Protein AF-A0A0A2BQ68-F1 (afdb_monomer_lite)

Radius of gyration: 18.86 Å; chains: 1; bounding box: 38×44×50 Å

Foldseek 3Di:
DDPVVVVVVVVVVLVVVLVVLVVVLVVVLVVLVVDPDDPVVSVVVVVVSVVVNVVVNVVSVVVVVDDPPVDDPPPPDPDPPDDDD

Sequence (85 aa):
MDKIEKRLRLKMQREKLIKSLEEVYKNAFDQLTRLEIEDQSIAKLSQAFLLSRQAALNHLKIEIERPIITTPPCIDSIQENVSDP

pLDDT: mean 80.39, std 18.11, range [44.78, 97.38]

Secondary structure (DSSP, 8-state):
--HHHHHHHHHHHHHHHHHHHHHHHHHHHHHHTT--S-HHHHHHHHHHHHHHHHHHHHHHHHHHHS-------------------

Structure (mmCIF, N/CA/C/O backbone):
data_AF-A0A0A2BQ68-F1
#
_entry.id   AF-A0A0A2BQ68-F1
#
loop_
_atom_site.group_PDB
_atom_site.id
_atom_site.type_symbol
_atom_site.label_atom_id
_atom_site.label_alt_id
_atom_site.label_comp_id
_atom_site.label_asym_id
_atom_site.label_entity_id
_atom_site.label_seq_id
_atom_site.pdbx_PDB_ins_code
_atom_site.Cartn_x
_atom_site.Cartn_y
_atom_site.Cartn_z
_atom_site.occupancy
_atom_site.B_iso_or_equiv
_atom_site.auth_seq_id
_atom_site.auth_comp_id
_atom_site.auth_asym_id
_atom_site.auth_atom_id
_atom_site.pdbx_PDB_model_num
ATOM 1 N N . MET A 1 1 ? 9.847 2.987 -31.907 1.00 59.38 1 MET A N 1
ATOM 2 C CA . MET A 1 1 ? 10.104 2.992 -30.452 1.00 59.38 1 MET A CA 1
ATOM 3 C C . MET A 1 1 ? 11.197 1.998 -30.142 1.00 59.38 1 MET A C 1
ATOM 5 O O . MET A 1 1 ? 10.992 0.797 -30.326 1.00 59.38 1 MET A O 1
ATOM 9 N N . ASP A 1 2 ? 12.341 2.525 -29.724 1.00 84.38 2 ASP A N 1
ATOM 10 C CA . ASP A 1 2 ? 13.540 1.758 -29.394 1.00 84.38 2 ASP A CA 1
ATOM 11 C C . ASP A 1 2 ? 13.344 0.929 -28.102 1.00 84.38 2 ASP A C 1
ATOM 13 O O . ASP A 1 2 ? 12.509 1.244 -27.248 1.00 84.38 2 ASP A O 1
ATOM 17 N N . LYS A 1 3 ? 14.089 -0.172 -27.950 1.00 79.88 3 LYS A N 1
ATOM 18 C CA . LYS A 1 3 ? 14.015 -1.073 -26.787 1.00 79.88 3 LYS A CA 1
ATOM 19 C C . LYS A 1 3 ? 14.373 -0.339 -25.491 1.00 79.88 3 LYS A C 1
ATOM 21 O O . LYS A 1 3 ? 13.778 -0.630 -24.454 1.00 79.88 3 LYS A O 1
ATOM 26 N N . ILE A 1 4 ? 15.300 0.619 -25.545 1.00 84.62 4 ILE A N 1
ATOM 27 C CA . ILE A 1 4 ? 15.694 1.446 -24.394 1.00 84.62 4 ILE A CA 1
ATOM 28 C C . ILE A 1 4 ? 14.558 2.399 -24.006 1.00 84.62 4 ILE A C 1
ATOM 30 O O . ILE A 1 4 ? 14.187 2.477 -22.835 1.00 84.62 4 ILE A O 1
ATOM 34 N N . GLU A 1 5 ? 13.939 3.049 -24.988 1.00 84.25 5 GLU A N 1
ATOM 35 C CA . GLU A 1 5 ? 12.811 3.963 -24.785 1.00 84.25 5 GLU A CA 1
ATOM 36 C C . GLU A 1 5 ? 11.606 3.254 -24.138 1.00 84.25 5 GLU A C 1
ATOM 38 O O . GLU A 1 5 ? 11.025 3.752 -23.169 1.00 84.25 5 GLU A O 1
ATOM 43 N N . LYS A 1 6 ? 11.275 2.038 -24.598 1.00 82.50 6 LYS A N 1
ATOM 44 C CA . LYS A 1 6 ? 10.221 1.208 -23.987 1.00 82.50 6 LYS A CA 1
ATOM 45 C C . LYS A 1 6 ? 10.526 0.869 -22.522 1.00 82.50 6 LYS A C 1
ATOM 47 O O . LYS A 1 6 ? 9.630 0.956 -21.683 1.00 82.50 6 LYS A O 1
ATOM 52 N N . ARG A 1 7 ? 11.781 0.519 -22.204 1.00 82.12 7 ARG A N 1
ATOM 53 C CA . ARG A 1 7 ? 12.228 0.223 -20.827 1.00 82.12 7 ARG A CA 1
ATOM 54 C C . ARG A 1 7 ? 12.082 1.436 -19.915 1.00 82.12 7 ARG A C 1
ATOM 56 O O . ARG A 1 7 ? 11.546 1.314 -18.815 1.00 82.12 7 ARG A O 1
ATOM 63 N N . LEU A 1 8 ? 12.524 2.603 -20.383 1.00 85.81 8 LEU A N 1
ATOM 64 C CA . LEU A 1 8 ? 12.437 3.844 -19.620 1.00 85.81 8 LEU A CA 1
ATOM 65 C C . LEU A 1 8 ? 10.978 4.231 -19.358 1.00 85.81 8 LEU A C 1
ATOM 67 O O . LEU A 1 8 ? 10.614 4.523 -18.220 1.00 85.81 8 LEU A O 1
ATOM 71 N N . ARG A 1 9 ? 10.119 4.148 -20.382 1.00 87.69 9 ARG A N 1
ATOM 72 C CA . ARG A 1 9 ? 8.685 4.426 -20.236 1.00 87.69 9 ARG A CA 1
ATOM 73 C C . ARG A 1 9 ? 8.027 3.485 -19.225 1.00 87.69 9 ARG A C 1
ATOM 75 O O . ARG A 1 9 ? 7.259 3.961 -18.394 1.00 87.69 9 ARG A O 1
ATOM 82 N N . LEU A 1 10 ? 8.333 2.185 -19.256 1.00 85.56 10 LEU A N 1
ATOM 83 C CA . LEU A 1 10 ? 7.769 1.228 -18.298 1.00 85.56 10 LEU A CA 1
ATOM 84 C C . LEU A 1 10 ? 8.215 1.529 -16.860 1.00 85.56 10 LEU A C 1
ATOM 86 O O . LEU A 1 10 ? 7.379 1.558 -15.957 1.00 85.56 10 LEU A O 1
ATOM 90 N N . LYS A 1 11 ? 9.505 1.834 -16.657 1.00 86.00 11 LYS A N 1
ATOM 91 C CA . LYS A 1 11 ? 10.036 2.258 -15.353 1.00 86.00 11 LYS A CA 1
ATOM 92 C C . LYS A 1 11 ? 9.287 3.484 -14.818 1.00 86.00 11 LYS A C 1
ATOM 94 O O . LYS A 1 11 ? 8.814 3.452 -13.686 1.00 86.00 11 LYS A O 1
ATOM 99 N N . MET A 1 12 ? 9.115 4.516 -15.647 1.00 90.00 12 MET A N 1
ATOM 100 C CA . MET A 1 12 ? 8.394 5.735 -15.264 1.00 90.00 12 MET A CA 1
ATOM 101 C C . MET A 1 12 ? 6.929 5.468 -14.907 1.00 90.00 12 MET A C 1
ATOM 103 O O . MET A 1 12 ? 6.425 6.025 -13.935 1.00 90.00 12 MET A O 1
ATOM 107 N N . GLN A 1 13 ? 6.225 4.639 -15.684 1.00 90.81 13 GLN A N 1
ATOM 108 C CA . GLN A 1 13 ? 4.826 4.308 -15.390 1.00 90.81 13 GLN A CA 1
ATOM 109 C C . GLN A 1 13 ? 4.696 3.564 -14.066 1.00 90.81 13 GLN A C 1
ATOM 111 O O . GLN A 1 13 ? 3.831 3.880 -13.256 1.00 90.81 13 GLN A O 1
ATOM 116 N N . ARG A 1 14 ? 5.604 2.631 -13.794 1.00 89.06 14 ARG A N 1
ATOM 117 C CA . ARG A 1 14 ? 5.608 1.907 -12.528 1.00 89.06 14 ARG A CA 1
ATOM 118 C C . ARG A 1 14 ? 5.922 2.801 -11.330 1.00 89.06 14 ARG A C 1
ATOM 120 O O . ARG A 1 14 ? 5.261 2.680 -10.308 1.00 89.06 14 ARG A O 1
ATOM 127 N N . GLU A 1 15 ? 6.882 3.717 -11.444 1.00 91.44 15 GLU A N 1
ATOM 128 C CA . GLU A 1 15 ? 7.158 4.703 -10.387 1.00 91.44 15 GLU A CA 1
ATOM 129 C C . GLU A 1 15 ? 5.937 5.586 -10.101 1.00 91.44 15 GLU A C 1
ATOM 131 O O . GLU A 1 15 ? 5.653 5.890 -8.943 1.00 91.44 15 GLU A O 1
ATOM 136 N N . LYS A 1 16 ? 5.173 5.958 -11.138 1.00 93.62 16 LYS A N 1
ATOM 137 C CA . LYS A 1 16 ? 3.893 6.658 -10.964 1.00 93.62 16 LYS A CA 1
ATOM 138 C C . LYS A 1 16 ? 2.871 5.793 -10.228 1.00 93.62 16 LYS A C 1
ATOM 140 O O . LYS A 1 16 ? 2.263 6.283 -9.286 1.00 93.62 16 LYS A O 1
ATOM 145 N N . LEU A 1 17 ? 2.727 4.520 -10.605 1.00 93.44 17 LEU A N 1
ATOM 146 C CA . LEU A 1 17 ? 1.811 3.586 -9.940 1.00 93.44 17 LEU A CA 1
ATOM 147 C C . LEU A 1 17 ? 2.156 3.389 -8.461 1.00 93.44 17 LEU A C 1
ATOM 149 O O . LEU A 1 17 ? 1.255 3.404 -7.631 1.00 93.44 17 LEU A O 1
ATOM 153 N N . ILE A 1 18 ? 3.445 3.266 -8.124 1.00 92.56 18 ILE A N 1
ATOM 154 C CA . ILE A 1 18 ? 3.909 3.189 -6.731 1.00 92.56 18 ILE A CA 1
ATOM 155 C C . ILE A 1 18 ? 3.439 4.419 -5.949 1.00 92.56 18 ILE A C 1
ATOM 157 O O . ILE A 1 18 ? 2.800 4.264 -4.914 1.00 92.56 18 ILE A O 1
ATOM 161 N N . LYS A 1 19 ? 3.680 5.629 -6.471 1.00 95.25 19 LYS A N 1
ATOM 162 C CA . LYS A 1 19 ? 3.265 6.876 -5.808 1.00 95.25 19 LYS A CA 1
ATOM 163 C C . LYS A 1 19 ? 1.749 6.974 -5.646 1.00 95.25 19 LYS A C 1
ATOM 165 O O . LYS A 1 19 ? 1.269 7.345 -4.581 1.00 95.25 19 LYS A O 1
ATOM 170 N N . SER A 1 20 ? 0.988 6.629 -6.685 1.00 96.12 20 SER A N 1
ATOM 171 C CA . SER A 1 20 ? -0.477 6.624 -6.615 1.00 96.12 20 SER A CA 1
ATOM 172 C C . SER A 1 20 ? -0.990 5.639 -5.567 1.00 96.12 20 SER A C 1
ATOM 174 O O . SER A 1 20 ? -1.909 5.963 -4.822 1.00 96.12 20 SER A O 1
ATOM 176 N N . LEU A 1 21 ? -0.380 4.457 -5.476 1.00 95.56 21 LEU A N 1
ATOM 177 C CA . LEU A 1 21 ? -0.754 3.449 -4.493 1.00 95.56 21 LEU A CA 1
ATOM 178 C C . LEU A 1 21 ? -0.404 3.887 -3.063 1.00 95.56 21 LEU A C 1
ATOM 180 O O . LEU A 1 21 ? -1.190 3.668 -2.145 1.00 95.56 21 LEU A O 1
ATOM 184 N N . GLU A 1 22 ? 0.739 4.545 -2.865 1.00 95.31 22 GLU A N 1
ATOM 185 C CA . GLU A 1 22 ? 1.099 5.140 -1.573 1.00 95.31 22 GLU A CA 1
ATOM 186 C C . GLU A 1 22 ? 0.070 6.177 -1.110 1.00 95.31 22 GLU A C 1
ATOM 188 O O . GLU A 1 22 ? -0.303 6.163 0.063 1.00 95.31 22 GLU A O 1
ATOM 193 N N . GLU A 1 23 ? -0.446 7.007 -2.020 1.00 97.38 23 GLU A N 1
ATOM 194 C CA . GLU A 1 23 ? -1.493 7.983 -1.699 1.00 97.38 23 GLU A CA 1
ATOM 195 C C . GLU A 1 23 ? -2.818 7.303 -1.319 1.00 97.38 23 GLU A C 1
ATOM 197 O O . GLU A 1 23 ? -3.486 7.734 -0.382 1.00 97.38 23 GLU A O 1
ATOM 202 N N . VAL A 1 24 ? -3.184 6.197 -1.981 1.00 96.38 24 VAL A N 1
ATOM 203 C CA . VAL A 1 24 ? -4.367 5.399 -1.603 1.00 96.38 24 VAL A CA 1
ATOM 204 C C . VAL A 1 24 ? -4.243 4.889 -0.169 1.00 96.38 24 VAL A C 1
ATOM 206 O O . VAL A 1 24 ? -5.168 5.059 0.624 1.00 96.38 24 VAL A O 1
ATOM 209 N N . TYR A 1 25 ? -3.097 4.301 0.186 1.00 95.75 25 TYR A N 1
ATOM 210 C CA . TYR A 1 25 ? -2.882 3.808 1.546 1.00 95.75 25 TYR A CA 1
ATOM 211 C C . TYR A 1 25 ? -2.867 4.936 2.575 1.00 95.75 25 TYR A C 1
ATOM 213 O O . TYR A 1 25 ? -3.450 4.779 3.643 1.00 95.75 25 TYR A O 1
ATOM 221 N N . LYS A 1 26 ? -2.248 6.076 2.255 1.00 95.50 26 LYS A N 1
ATOM 222 C CA . LYS A 1 26 ? -2.253 7.261 3.117 1.00 95.50 26 LYS A CA 1
ATOM 223 C C . LYS A 1 26 ? -3.680 7.745 3.390 1.00 95.50 26 LYS A C 1
ATOM 225 O O . LYS A 1 26 ? -4.063 7.871 4.547 1.00 95.50 26 LYS A O 1
ATOM 230 N N . ASN A 1 27 ? -4.491 7.905 2.345 1.00 96.81 27 ASN A N 1
ATOM 231 C CA . ASN A 1 27 ? -5.887 8.324 2.479 1.00 96.81 27 ASN A CA 1
ATOM 232 C C . ASN A 1 27 ? -6.721 7.323 3.290 1.00 96.81 27 ASN A C 1
ATOM 234 O O . ASN A 1 27 ? -7.578 7.727 4.073 1.00 96.81 27 ASN A O 1
ATOM 238 N N . ALA A 1 28 ? -6.476 6.020 3.127 1.00 94.62 28 ALA A N 1
ATOM 239 C CA . ALA A 1 28 ? -7.150 4.996 3.919 1.00 94.62 28 ALA A CA 1
ATOM 240 C C . ALA A 1 28 ? -6.754 5.060 5.407 1.00 94.62 28 ALA A C 1
ATOM 242 O O . ALA A 1 28 ? -7.620 4.949 6.272 1.00 94.62 28 ALA A O 1
ATOM 243 N N . PHE A 1 29 ? -5.476 5.303 5.719 1.00 94.00 29 PHE A N 1
ATOM 244 C CA . PHE A 1 29 ? -5.020 5.538 7.095 1.00 94.00 29 PHE A CA 1
ATOM 245 C C . PHE A 1 29 ? -5.634 6.806 7.702 1.00 94.00 29 PHE A C 1
ATOM 247 O O . PHE A 1 29 ? -6.093 6.781 8.844 1.00 94.00 29 PHE A O 1
ATOM 254 N N . ASP A 1 30 ? -5.714 7.891 6.932 1.00 94.12 30 ASP A N 1
ATOM 255 C CA . ASP A 1 30 ? -6.352 9.135 7.372 1.00 94.12 30 ASP A CA 1
ATOM 256 C C . ASP A 1 30 ? -7.848 8.942 7.674 1.00 94.12 30 ASP A C 1
ATOM 258 O O . ASP A 1 30 ? -8.389 9.612 8.550 1.00 94.12 30 ASP A O 1
ATOM 262 N N . GLN A 1 31 ? -8.527 8.020 6.984 1.00 94.25 31 GLN A N 1
ATOM 263 C CA . GLN A 1 31 ? -9.905 7.633 7.305 1.00 94.25 31 GLN A CA 1
ATOM 264 C C . GLN A 1 31 ? -9.970 6.758 8.557 1.00 94.25 31 GLN A C 1
ATOM 266 O O . GLN A 1 31 ? -10.835 6.970 9.403 1.00 94.25 31 GLN A O 1
ATOM 271 N N . LEU A 1 32 ? -9.036 5.815 8.703 1.00 91.81 32 LEU A N 1
ATOM 272 C CA . LEU A 1 32 ? -8.975 4.904 9.844 1.00 91.81 32 LEU A CA 1
ATOM 273 C C . LEU A 1 32 ? -8.826 5.654 11.176 1.00 91.81 32 LEU A C 1
ATOM 275 O O . LEU A 1 32 ? -9.479 5.300 12.152 1.00 91.81 32 LEU A O 1
ATOM 279 N N . THR A 1 33 ? -8.020 6.719 11.204 1.00 87.38 33 THR A N 1
ATOM 280 C CA . THR A 1 33 ? -7.816 7.557 12.404 1.00 87.38 33 THR A CA 1
ATOM 281 C C . THR A 1 33 ? -9.046 8.368 12.818 1.00 87.38 33 THR A C 1
ATOM 283 O O . THR A 1 33 ? -9.076 8.902 13.922 1.00 87.38 33 THR A O 1
ATOM 286 N N . ARG A 1 34 ? -10.062 8.465 11.952 1.00 93.38 34 ARG A N 1
ATOM 287 C CA . ARG A 1 34 ? -11.322 9.177 12.217 1.00 93.38 34 ARG A CA 1
ATOM 288 C C . ARG A 1 34 ? -12.461 8.242 12.616 1.00 93.38 34 ARG A C 1
ATOM 290 O O . ARG A 1 34 ? -13.573 8.715 12.827 1.00 93.38 34 ARG A O 1
ATOM 297 N N . LEU A 1 35 ? -12.222 6.931 12.659 1.00 92.56 35 LEU A N 1
ATOM 298 C CA . LEU A 1 35 ? -13.236 5.971 13.074 1.00 92.56 35 LEU A CA 1
ATOM 299 C C . LEU A 1 35 ? -13.394 6.003 14.595 1.00 92.56 35 LEU A C 1
ATOM 301 O O . LEU A 1 35 ? -12.434 5.803 15.331 1.00 92.56 35 LEU A O 1
ATOM 305 N N . GLU A 1 36 ? -14.627 6.178 15.056 1.00 90.00 36 GLU A N 1
ATOM 306 C CA . GLU A 1 36 ? -14.998 6.066 16.468 1.00 90.00 36 GLU A CA 1
ATOM 307 C C . GLU A 1 36 ? -15.303 4.599 16.814 1.00 90.00 36 GLU A C 1
ATOM 309 O O . GLU A 1 36 ? -16.445 4.214 17.055 1.00 90.00 36 GLU A O 1
ATOM 314 N N . ILE A 1 37 ? -14.278 3.745 16.765 1.00 92.69 37 ILE A N 1
ATOM 315 C CA . ILE A 1 37 ? -14.370 2.322 17.129 1.00 92.69 37 ILE A CA 1
ATOM 316 C C . ILE A 1 37 ? -13.351 1.983 18.221 1.00 92.69 37 ILE A C 1
ATOM 318 O O . ILE A 1 37 ? -12.439 2.755 18.495 1.00 92.69 37 ILE A O 1
ATOM 322 N N . GLU A 1 38 ? -13.489 0.807 18.834 1.00 93.44 38 GLU A N 1
ATOM 323 C CA . GLU A 1 38 ? -12.577 0.339 19.883 1.00 93.44 38 GLU A CA 1
ATOM 324 C C . GLU A 1 38 ? -11.108 0.298 19.421 1.00 93.44 38 GLU A C 1
ATOM 326 O O . GLU A 1 38 ? -10.799 -0.218 18.341 1.00 93.44 38 GLU A O 1
ATOM 331 N N . ASP A 1 39 ? -10.187 0.732 20.288 1.00 88.94 39 ASP A N 1
ATOM 332 C CA . ASP A 1 39 ? -8.743 0.812 20.013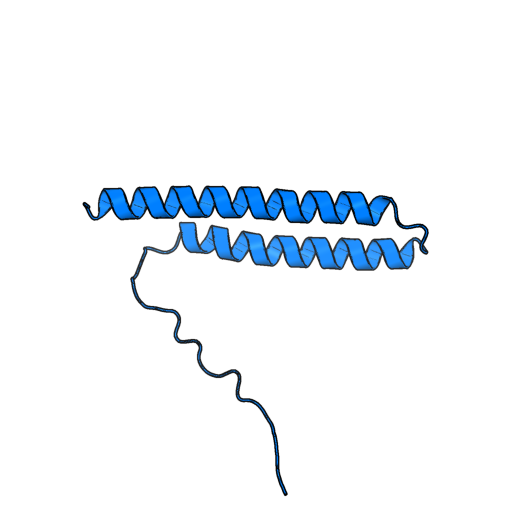 1.00 88.94 39 ASP A CA 1
ATOM 333 C C . ASP A 1 39 ? -8.151 -0.506 19.489 1.00 88.94 39 ASP A C 1
ATOM 335 O O . ASP A 1 39 ? -7.316 -0.521 18.580 1.00 88.94 39 ASP A O 1
ATOM 339 N N . GLN A 1 40 ? -8.612 -1.645 20.018 1.00 93.50 40 GLN A N 1
ATOM 340 C CA . GLN A 1 40 ? -8.152 -2.961 19.571 1.00 93.50 40 GLN A CA 1
ATOM 341 C C . GLN A 1 40 ? -8.539 -3.235 18.109 1.00 93.50 40 GLN A C 1
ATOM 343 O O . GLN A 1 40 ? -7.767 -3.842 17.358 1.00 93.50 40 GLN A O 1
ATOM 348 N N . SER A 1 41 ? -9.724 -2.790 17.693 1.00 92.31 41 SER A N 1
ATOM 349 C CA . SER A 1 41 ? -10.206 -2.929 16.320 1.00 92.31 41 SER A CA 1
ATOM 350 C C . SER A 1 41 ? -9.434 -2.007 15.372 1.00 92.31 41 SER A C 1
ATOM 352 O O . SER A 1 41 ? -9.008 -2.460 14.307 1.00 92.31 41 SER A O 1
ATOM 354 N N . ILE A 1 42 ? -9.140 -0.768 15.790 1.00 93.44 42 ILE A N 1
ATOM 355 C CA . ILE A 1 42 ? -8.270 0.159 15.040 1.00 93.44 42 ILE A CA 1
ATOM 356 C C . ILE A 1 42 ? -6.873 -0.439 14.845 1.00 93.44 42 ILE A C 1
ATOM 358 O O . ILE A 1 42 ? -6.331 -0.390 13.738 1.00 93.44 42 ILE A O 1
ATOM 362 N N . ALA A 1 43 ? -6.291 -1.045 15.882 1.00 93.31 43 ALA A N 1
ATOM 363 C CA . ALA A 1 43 ? -4.962 -1.648 15.808 1.00 93.31 43 ALA A CA 1
ATOM 364 C C . ALA A 1 43 ? -4.914 -2.821 14.815 1.00 93.31 43 ALA A C 1
ATOM 366 O O . ALA A 1 43 ? -4.008 -2.899 13.981 1.00 93.31 43 ALA A O 1
ATOM 367 N N . LYS A 1 44 ? -5.917 -3.709 14.853 1.00 95.25 44 LYS A N 1
ATOM 368 C CA . LYS A 1 44 ? -6.034 -4.834 13.909 1.00 95.25 44 LYS A CA 1
ATOM 369 C C . LYS A 1 44 ? -6.175 -4.346 12.467 1.00 95.25 44 LYS A C 1
ATOM 371 O O . LYS A 1 44 ? -5.482 -4.852 11.585 1.00 95.25 44 LYS A O 1
ATOM 376 N N . LEU A 1 45 ? -7.025 -3.345 12.232 1.00 94.88 45 LEU A N 1
ATOM 377 C CA . LEU A 1 45 ? -7.202 -2.753 10.905 1.00 94.88 45 LEU A CA 1
ATOM 378 C C . LEU A 1 45 ? -5.918 -2.069 10.424 1.00 94.88 45 LEU A C 1
ATOM 380 O O . LEU A 1 45 ? -5.478 -2.328 9.307 1.00 94.88 45 LEU A O 1
ATOM 384 N N . SER A 1 46 ? -5.259 -1.288 11.281 1.00 94.00 46 SER A N 1
ATOM 385 C CA . SER A 1 46 ? -3.975 -0.643 10.976 1.00 94.00 46 SER A CA 1
ATOM 386 C C . SER A 1 46 ? -2.939 -1.672 10.531 1.00 94.00 46 SER A C 1
ATOM 388 O O . SER A 1 46 ? -2.315 -1.515 9.482 1.00 94.00 46 SER A O 1
ATOM 390 N N . GLN A 1 47 ? -2.802 -2.768 11.280 1.00 95.62 47 GLN A N 1
ATOM 391 C CA . GLN A 1 47 ? -1.864 -3.836 10.950 1.00 95.62 47 GLN A CA 1
ATOM 392 C C . GLN A 1 47 ? -2.198 -4.504 9.609 1.00 95.62 47 GLN A C 1
ATOM 394 O O . GLN A 1 47 ? -1.299 -4.732 8.797 1.00 95.62 47 GLN A O 1
ATOM 399 N N . ALA A 1 48 ? -3.476 -4.786 9.344 1.00 95.88 48 ALA A N 1
ATOM 400 C CA . ALA A 1 48 ? -3.911 -5.353 8.069 1.00 95.88 48 ALA A CA 1
ATOM 401 C C . ALA A 1 48 ? -3.574 -4.424 6.886 1.00 95.88 48 ALA A C 1
ATOM 403 O O . ALA A 1 48 ? -3.051 -4.881 5.865 1.00 95.88 48 ALA A O 1
ATOM 404 N N . PHE A 1 49 ? -3.788 -3.113 7.042 1.00 95.06 49 PHE A N 1
ATOM 405 C CA . PHE A 1 49 ? -3.426 -2.109 6.040 1.00 95.06 49 PHE A CA 1
ATOM 406 C C . PHE A 1 49 ? -1.910 -2.012 5.823 1.00 95.06 49 PHE A C 1
ATOM 408 O O . PHE A 1 49 ? -1.470 -1.940 4.674 1.00 95.06 49 PHE A O 1
ATOM 415 N N . LEU A 1 50 ? -1.099 -2.067 6.888 1.00 95.06 50 LEU A N 1
ATOM 416 C CA . LEU A 1 50 ? 0.366 -2.077 6.778 1.00 95.06 50 LEU A CA 1
ATOM 417 C C . LEU A 1 50 ? 0.868 -3.291 5.990 1.00 95.06 50 LEU A C 1
ATOM 419 O O . LEU A 1 50 ? 1.699 -3.136 5.093 1.00 95.06 50 LEU A O 1
ATOM 423 N N . LEU A 1 51 ? 0.348 -4.484 6.291 1.00 95.56 51 LEU A N 1
ATOM 424 C CA . LEU A 1 51 ? 0.724 -5.719 5.600 1.00 95.56 51 LEU A CA 1
ATOM 425 C C . LEU A 1 51 ? 0.313 -5.689 4.124 1.00 95.56 51 LEU A C 1
ATOM 427 O O . LEU A 1 51 ? 1.127 -6.006 3.255 1.00 95.56 51 LEU A O 1
ATOM 431 N N . SER A 1 52 ? -0.912 -5.241 3.837 1.00 94.88 52 SER A N 1
ATOM 432 C CA . SER A 1 52 ? -1.406 -5.051 2.469 1.00 94.88 52 SER A CA 1
ATOM 433 C C . SER A 1 52 ? -0.508 -4.093 1.680 1.00 94.88 52 SER A C 1
ATOM 435 O O . SER A 1 52 ? -0.021 -4.443 0.601 1.00 94.88 52 SER A O 1
ATOM 437 N N . ARG A 1 53 ? -0.198 -2.922 2.256 1.00 95.19 53 ARG A N 1
ATOM 438 C CA . ARG A 1 53 ? 0.710 -1.937 1.653 1.00 95.19 53 ARG A CA 1
ATOM 439 C C . ARG A 1 53 ? 2.077 -2.533 1.370 1.00 95.19 53 ARG A C 1
ATOM 441 O O . ARG A 1 53 ? 2.616 -2.347 0.279 1.00 95.19 53 ARG A O 1
ATOM 448 N N . GLN A 1 54 ? 2.645 -3.232 2.345 1.00 93.44 54 GLN A N 1
ATOM 449 C CA . GLN A 1 54 ? 3.973 -3.810 2.212 1.00 93.44 54 GLN A CA 1
ATOM 450 C C . GLN A 1 54 ? 4.026 -4.839 1.080 1.00 93.44 54 GLN A C 1
ATOM 452 O O . GLN A 1 54 ? 4.949 -4.792 0.266 1.00 93.44 54 GLN A O 1
ATOM 457 N N . ALA A 1 55 ? 3.031 -5.725 0.989 1.00 92.31 55 ALA A N 1
ATOM 458 C CA . ALA A 1 55 ? 2.940 -6.710 -0.082 1.00 92.31 55 ALA A C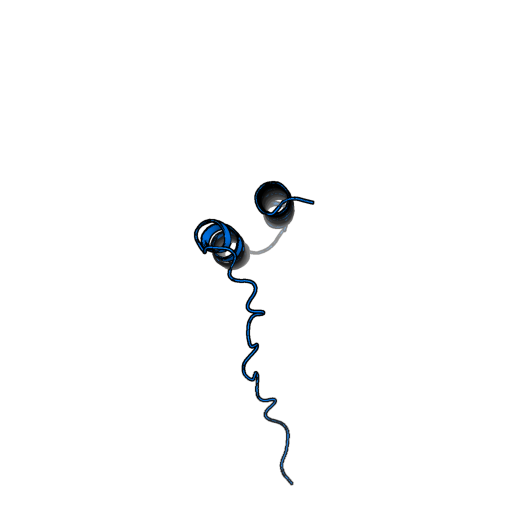A 1
ATOM 459 C C . ALA A 1 55 ? 2.820 -6.029 -1.454 1.00 92.31 55 ALA A C 1
ATOM 461 O O . ALA A 1 55 ? 3.647 -6.265 -2.337 1.00 92.31 55 ALA A O 1
ATOM 462 N N . ALA A 1 56 ? 1.854 -5.121 -1.617 1.00 90.56 56 ALA A N 1
ATOM 463 C CA . ALA A 1 56 ? 1.589 -4.477 -2.900 1.00 90.56 56 ALA A CA 1
ATOM 464 C C . ALA A 1 56 ? 2.786 -3.646 -3.406 1.00 90.56 56 ALA A C 1
ATOM 466 O O . ALA A 1 56 ? 3.159 -3.732 -4.580 1.00 90.56 56 ALA A O 1
ATOM 467 N N . LEU A 1 57 ? 3.452 -2.896 -2.517 1.00 90.75 57 LEU A N 1
ATOM 468 C CA . LEU A 1 57 ? 4.653 -2.136 -2.876 1.00 90.75 57 LEU A CA 1
ATOM 469 C C . LEU A 1 57 ? 5.842 -3.041 -3.201 1.00 90.75 57 LEU A C 1
ATOM 471 O O . LEU A 1 57 ? 6.594 -2.733 -4.125 1.00 90.75 57 LEU A O 1
ATOM 475 N N . ASN A 1 58 ? 6.019 -4.150 -2.481 1.00 90.12 58 ASN A N 1
ATOM 476 C CA . ASN A 1 58 ? 7.099 -5.093 -2.763 1.00 90.12 58 ASN A CA 1
ATOM 477 C C . ASN A 1 58 ? 6.954 -5.725 -4.146 1.00 90.12 58 ASN A C 1
ATOM 479 O O . ASN A 1 58 ? 7.941 -5.788 -4.870 1.00 90.12 58 ASN A O 1
ATOM 483 N N . HIS A 1 59 ? 5.745 -6.114 -4.558 1.00 85.00 59 HIS A N 1
ATOM 484 C CA . HIS A 1 59 ? 5.517 -6.644 -5.906 1.00 85.00 59 HIS A CA 1
ATOM 485 C C . HIS A 1 59 ? 5.936 -5.648 -6.994 1.00 85.00 59 HIS A C 1
ATOM 487 O O . HIS A 1 59 ? 6.653 -6.011 -7.927 1.00 85.00 59 HIS A O 1
ATOM 493 N N . LEU A 1 60 ? 5.569 -4.373 -6.843 1.00 84.75 60 LEU A N 1
ATOM 494 C CA . LEU A 1 60 ? 5.963 -3.332 -7.793 1.00 84.75 60 LEU A CA 1
ATOM 495 C C . LEU A 1 60 ? 7.466 -3.024 -7.738 1.00 84.75 60 LEU A C 1
ATOM 497 O O . LEU A 1 60 ? 8.055 -2.707 -8.767 1.00 84.75 60 LEU A O 1
ATOM 501 N N . LYS A 1 61 ? 8.108 -3.126 -6.570 1.00 84.62 61 LYS A N 1
ATOM 502 C CA . LYS A 1 61 ? 9.554 -2.904 -6.430 1.00 84.62 61 LYS A CA 1
ATOM 503 C C . LYS A 1 61 ? 10.385 -4.054 -6.993 1.00 84.62 61 LYS A C 1
ATOM 505 O O . LYS A 1 61 ? 11.327 -3.794 -7.725 1.00 84.62 61 LYS A O 1
ATOM 510 N N . ILE A 1 62 ? 10.011 -5.304 -6.738 1.00 80.69 62 ILE A N 1
ATOM 511 C CA . ILE A 1 62 ? 10.716 -6.488 -7.256 1.00 80.69 62 ILE A CA 1
ATOM 512 C C . ILE A 1 62 ? 10.653 -6.530 -8.787 1.00 80.69 62 ILE A C 1
ATOM 514 O O . ILE A 1 62 ? 11.632 -6.875 -9.446 1.00 80.69 62 ILE A O 1
ATOM 518 N N . GLU A 1 63 ? 9.542 -6.093 -9.381 1.00 66.50 63 GLU A N 1
ATOM 519 C CA . GLU A 1 63 ? 9.446 -5.942 -10.834 1.00 66.50 63 GLU A CA 1
ATOM 520 C C . GLU A 1 63 ? 10.462 -4.910 -11.380 1.00 66.50 63 GLU A C 1
ATOM 522 O O . GLU A 1 63 ? 10.804 -4.945 -12.561 1.00 66.50 63 GLU A O 1
ATOM 527 N N . ILE A 1 64 ? 10.970 -3.969 -10.557 1.00 61.00 64 ILE A N 1
ATOM 528 C CA . ILE A 1 64 ? 12.086 -3.064 -10.926 1.00 61.00 64 ILE A C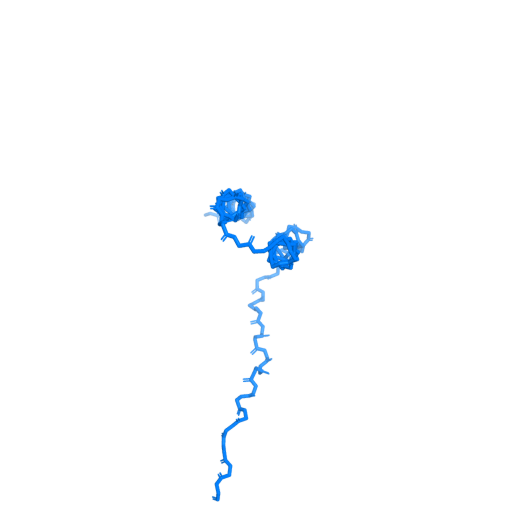A 1
ATOM 529 C C . ILE A 1 64 ? 13.363 -3.837 -11.187 1.00 61.00 64 ILE A C 1
ATOM 531 O O . ILE A 1 64 ? 14.096 -3.495 -12.116 1.00 61.00 64 ILE A O 1
ATOM 535 N N . GLU A 1 65 ? 13.605 -4.851 -10.373 1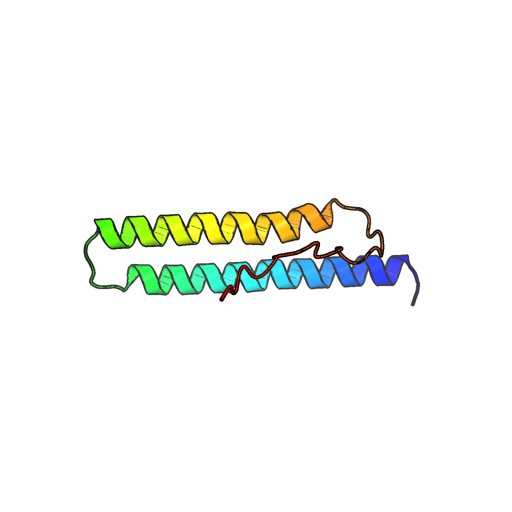.00 58.03 65 GLU A N 1
ATOM 536 C CA . GLU A 1 65 ? 14.850 -5.603 -10.343 1.00 58.03 65 GLU A CA 1
ATOM 537 C C . GLU A 1 65 ? 14.841 -6.747 -11.355 1.00 58.03 65 GLU A C 1
ATOM 539 O O . GLU A 1 65 ? 15.896 -7.141 -11.855 1.00 58.03 65 GLU A O 1
ATOM 544 N N . ARG A 1 66 ? 13.655 -7.254 -11.717 1.00 60.25 66 ARG A N 1
ATOM 545 C CA . ARG A 1 66 ? 13.538 -8.263 -12.767 1.00 60.25 66 ARG A CA 1
ATOM 546 C C . ARG A 1 66 ? 13.854 -7.646 -14.133 1.00 60.25 66 ARG A C 1
ATOM 548 O O . ARG A 1 66 ? 13.270 -6.622 -14.504 1.00 60.25 66 ARG A O 1
ATOM 555 N N . PRO A 1 67 ? 14.741 -8.263 -14.936 1.00 54.59 67 PRO A N 1
ATOM 556 C CA . PRO A 1 67 ? 14.836 -7.902 -16.341 1.00 54.59 67 PRO A CA 1
ATOM 557 C C . PRO A 1 67 ? 13.448 -8.082 -16.961 1.00 54.59 67 PRO A C 1
ATOM 559 O O . PRO A 1 67 ? 12.775 -9.066 -16.669 1.00 54.59 67 PRO A O 1
ATOM 562 N N . ILE A 1 68 ? 13.013 -7.138 -17.804 1.00 56.59 68 ILE A N 1
ATOM 563 C CA . ILE A 1 68 ? 11.757 -7.258 -18.560 1.00 56.59 68 ILE A CA 1
ATOM 564 C C . ILE A 1 68 ? 11.928 -8.429 -19.534 1.00 56.59 68 ILE A C 1
ATOM 566 O O . ILE A 1 68 ? 12.356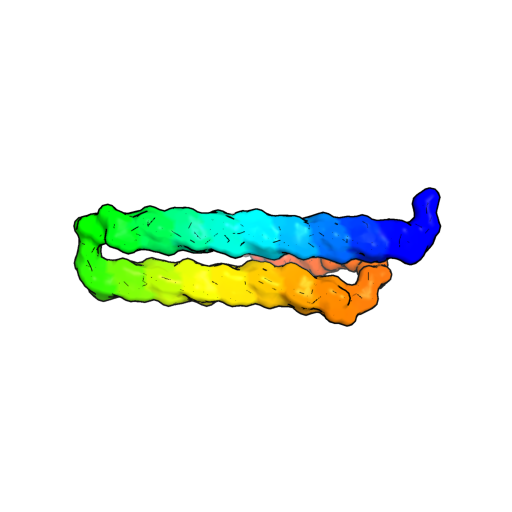 -8.255 -20.678 1.00 56.59 68 ILE A O 1
ATOM 570 N N . ILE A 1 69 ? 11.670 -9.633 -19.041 1.00 53.69 69 ILE A N 1
ATOM 571 C CA . ILE A 1 69 ? 11.443 -10.823 -19.835 1.00 53.69 69 ILE A CA 1
ATOM 572 C C . ILE A 1 69 ? 9.968 -10.714 -20.182 1.00 53.69 69 ILE A C 1
ATOM 574 O O . ILE A 1 69 ? 9.107 -10.730 -19.309 1.00 53.69 69 ILE A O 1
ATOM 578 N N . THR A 1 70 ? 9.666 -10.514 -21.457 1.00 51.44 70 THR A N 1
ATOM 579 C CA . THR A 1 70 ? 8.302 -10.419 -21.991 1.00 51.44 70 THR A CA 1
ATOM 580 C C . THR A 1 70 ? 7.587 -11.774 -21.973 1.00 51.44 70 THR A C 1
ATOM 582 O O . THR A 1 70 ? 6.892 -12.121 -22.923 1.00 51.44 70 THR A O 1
ATOM 585 N N . THR A 1 71 ? 7.792 -12.572 -20.931 1.00 49.91 71 THR A N 1
ATOM 586 C CA . THR A 1 71 ? 6.986 -13.748 -20.636 1.00 49.91 71 THR A CA 1
ATOM 587 C C . THR A 1 71 ? 5.811 -13.283 -19.788 1.00 49.91 71 THR A C 1
ATOM 589 O O . THR A 1 71 ? 6.040 -12.812 -18.671 1.00 49.91 71 THR A O 1
ATOM 592 N N . PRO A 1 72 ? 4.569 -13.353 -20.297 1.00 45.78 72 PRO A N 1
ATOM 593 C CA . PRO A 1 72 ? 3.403 -13.124 -19.458 1.00 45.78 72 PRO A CA 1
ATOM 594 C C . PRO A 1 72 ? 3.465 -14.070 -18.250 1.00 45.78 72 PRO A C 1
ATOM 596 O O . PRO A 1 72 ? 3.949 -15.197 -18.395 1.00 45.78 72 PRO A O 1
ATOM 599 N N . PRO A 1 73 ? 3.014 -13.635 -17.060 1.00 49.72 73 PRO A N 1
ATOM 600 C CA . PRO A 1 73 ? 2.850 -14.563 -15.957 1.00 49.72 73 PRO A CA 1
ATOM 601 C C . PRO A 1 73 ? 1.892 -15.662 -16.422 1.00 49.72 73 PRO A C 1
ATOM 603 O O . PRO A 1 73 ? 0.755 -15.377 -16.800 1.00 49.72 73 PRO A O 1
ATOM 606 N N . CYS A 1 74 ? 2.366 -16.907 -16.429 1.00 44.78 74 CYS A N 1
ATOM 607 C CA . CYS A 1 74 ? 1.474 -18.053 -16.453 1.00 44.78 74 CYS A CA 1
ATOM 608 C C . CYS A 1 74 ? 0.717 -17.985 -15.128 1.00 44.78 74 CYS A C 1
ATOM 610 O O . CYS A 1 74 ? 1.295 -18.223 -14.067 1.00 44.78 74 CYS A O 1
ATOM 612 N N . ILE A 1 75 ? -0.531 -17.516 -15.164 1.00 49.12 75 ILE A N 1
ATOM 613 C CA . ILE A 1 75 ? -1.438 -17.647 -14.027 1.00 49.12 75 ILE A CA 1
ATOM 614 C C . ILE A 1 75 ? -1.816 -19.127 -14.005 1.00 49.12 75 ILE A C 1
ATOM 616 O O . ILE A 1 75 ? -2.844 -19.526 -14.547 1.00 49.12 75 ILE A O 1
ATOM 620 N N . ASP A 1 76 ? -0.928 -19.952 -13.456 1.00 50.50 76 ASP A N 1
ATOM 621 C CA . ASP A 1 76 ? -1.215 -21.354 -13.210 1.00 50.50 76 ASP A CA 1
ATOM 622 C C . ASP A 1 76 ? -2.242 -21.432 -12.078 1.00 50.50 76 ASP A C 1
ATOM 624 O O . ASP A 1 76 ? -1.931 -21.264 -10.901 1.00 50.50 76 ASP A O 1
ATOM 628 N N . SER A 1 77 ? -3.484 -21.693 -12.488 1.00 50.06 77 SER A N 1
ATOM 629 C CA . SER A 1 77 ? -4.494 -22.454 -11.748 1.00 50.06 77 SER A CA 1
ATOM 630 C C . SER A 1 77 ? -4.762 -22.020 -10.301 1.00 50.06 77 SER A C 1
ATOM 632 O O . SER A 1 77 ? -4.355 -22.675 -9.344 1.00 50.06 77 SER A O 1
ATOM 634 N N . ILE A 1 78 ? -5.631 -21.019 -10.141 1.00 50.00 78 ILE A N 1
ATOM 635 C CA . ILE A 1 78 ? -6.648 -21.124 -9.088 1.00 50.00 78 ILE A CA 1
ATOM 636 C C . ILE A 1 78 ? -7.680 -22.112 -9.640 1.00 50.00 78 ILE A C 1
ATOM 638 O O . ILE A 1 78 ? -8.557 -21.735 -10.412 1.00 50.00 78 ILE A O 1
ATOM 642 N N . GLN A 1 79 ? -7.498 -23.402 -9.340 1.00 49.94 79 GLN A N 1
ATOM 643 C CA . GLN A 1 79 ? -8.540 -24.398 -9.568 1.00 49.94 79 GLN A CA 1
ATOM 644 C C . GLN A 1 79 ? -9.725 -24.034 -8.672 1.00 49.94 79 GLN A C 1
ATOM 646 O O . GLN A 1 79 ? -9.641 -24.122 -7.446 1.00 49.94 79 GLN A O 1
ATOM 651 N N . GLU A 1 80 ? -10.811 -23.582 -9.292 1.00 45.69 80 GLU A N 1
ATOM 652 C CA . GLU A 1 80 ? -12.126 -23.537 -8.667 1.00 45.69 80 GLU A CA 1
ATOM 653 C C . GLU A 1 80 ? -12.513 -24.965 -8.263 1.00 45.69 80 GLU A C 1
ATOM 655 O O . GLU A 1 80 ? -12.822 -25.814 -9.095 1.00 45.69 80 GLU A O 1
ATOM 660 N N . ASN A 1 81 ? -12.466 -25.231 -6.959 1.00 52.38 81 ASN A N 1
ATOM 661 C CA . ASN A 1 81 ? -13.168 -26.347 -6.341 1.00 52.38 81 ASN A CA 1
ATOM 662 C C . ASN A 1 81 ? -14.669 -26.033 -6.321 1.00 52.38 81 ASN A C 1
ATOM 664 O O . ASN A 1 81 ? -15.135 -25.412 -5.369 1.00 52.38 81 ASN A O 1
ATOM 668 N N . VAL A 1 82 ? -15.405 -26.459 -7.348 1.00 51.94 82 VAL A N 1
ATOM 669 C CA . VAL A 1 82 ? -16.880 -26.574 -7.392 1.00 51.94 82 VAL A CA 1
ATOM 670 C C . VAL A 1 82 ? -17.183 -27.587 -8.517 1.00 51.94 82 VAL A C 1
ATOM 672 O O . VAL A 1 82 ? -16.700 -27.382 -9.621 1.00 51.94 82 VAL A O 1
ATOM 675 N N . SER A 1 83 ? -17.912 -28.700 -8.415 1.00 45.78 83 SER A N 1
ATOM 676 C CA . SER A 1 83 ? -18.760 -29.342 -7.407 1.00 45.78 83 SER A CA 1
ATOM 677 C C . SER A 1 83 ? -18.989 -30.797 -7.869 1.00 45.78 83 SER A C 1
ATOM 679 O O . SER A 1 83 ? -19.184 -31.008 -9.064 1.00 45.78 83 SER A O 1
ATOM 681 N N . ASP A 1 84 ? -19.051 -31.760 -6.942 1.00 45.91 84 ASP A N 1
ATOM 682 C CA . ASP A 1 84 ? -19.849 -32.995 -7.110 1.00 45.91 84 ASP A CA 1
ATOM 683 C C . ASP A 1 84 ? -21.352 -32.629 -7.038 1.00 45.91 84 ASP A C 1
ATOM 685 O O . ASP A 1 84 ? -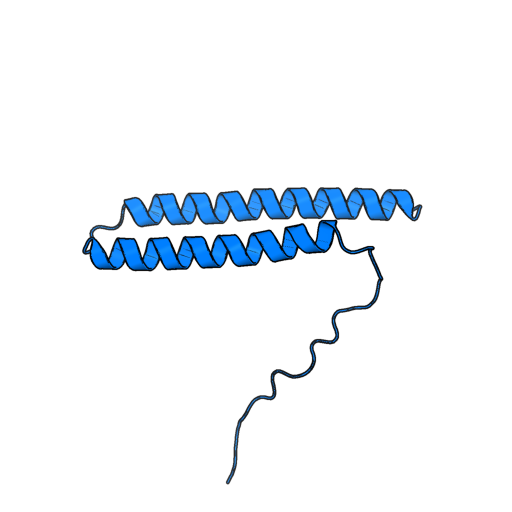21.709 -31.674 -6.329 1.00 45.91 84 ASP A O 1
ATOM 689 N N . PRO A 1 85 ? -22.231 -33.315 -7.795 1.00 58.78 85 PRO A N 1
ATOM 690 C CA . PRO A 1 85 ? -22.837 -34.555 -7.285 1.00 58.78 85 PRO A CA 1
ATOM 691 C C . PRO A 1 85 ? -22.979 -35.704 -8.300 1.00 58.78 85 PRO A C 1
ATOM 693 O O . PRO A 1 85 ? -23.041 -35.445 -9.525 1.00 58.78 85 PRO A O 1
#